Protein AF-A0A8S3JV52-F1 (afdb_monomer_lite)

Foldseek 3Di:
DVQQVDWDDDPNDIFRKDWLQPDWKAWCDDLRRHPDDTHTPDPDDDPDDDDPPIDIDGDIDIDSDPSHDDDDDDDFKDFDDPPDDDDPDDDPLQVVVVVVCCVPRNGHMDGPVVCVVVVDDPSDD

Secondary structure (DSSP, 8-state):
-TGGG-EEEETTEEEE-EE-TT-EEEEEBTTBSS-S-EEESSTT---PPP-TT-EEE----EESS-S-----S---EE---TT-------SHHHHHHHHHHHHHTTTS-EEHHHHHHTT--S---

Radius of gyration: 19.51 Å; chains: 1; bounding box: 46×24×53 Å

Organism: NCBI:txid392030

Structure (mmCIF, N/CA/C/O backbone):
data_AF-A0A8S3JV52-F1
#
_entry.id   AF-A0A8S3JV52-F1
#
loop_
_atom_site.group_PDB
_atom_site.id
_atom_site.type_symbol
_atom_site.label_atom_id
_atom_site.label_alt_id
_atom_site.label_comp_id
_atom_site.label_asym_id
_atom_site.label_entity_id
_atom_site.label_seq_id
_atom_site.pdbx_PDB_ins_code
_atom_site.Cartn_x
_atom_site.Cartn_y
_atom_site.Cartn_z
_atom_site.occupancy
_atom_site.B_iso_or_equiv
_atom_site.auth_seq_id
_atom_site.auth_comp_id
_atom_site.auth_asym_id
_atom_site.auth_atom_id
_atom_site.pdbx_PDB_model_num
ATOM 1 N N . GLU A 1 1 ? 15.414 -0.896 -15.979 1.00 93.94 1 GLU A N 1
ATOM 2 C CA . GLU A 1 1 ? 16.403 -1.729 -16.695 1.00 93.94 1 GLU A CA 1
ATOM 3 C C . GLU A 1 1 ? 15.876 -3.144 -16.874 1.00 93.94 1 GLU A C 1
ATOM 5 O O . GLU A 1 1 ? 15.256 -3.370 -17.897 1.00 93.94 1 GLU A O 1
ATOM 10 N N . VAL A 1 2 ? 15.988 -4.039 -15.882 1.00 98.38 2 VAL A N 1
ATOM 11 C CA . VAL A 1 2 ? 15.581 -5.456 -16.029 1.00 98.38 2 VAL A CA 1
ATOM 12 C C . VAL A 1 2 ? 14.113 -5.627 -16.442 1.00 98.38 2 VAL A C 1
ATOM 14 O O . VAL A 1 2 ? 13.824 -6.329 -17.399 1.00 98.38 2 VAL A O 1
ATOM 17 N N . MET A 1 3 ? 13.170 -4.959 -15.770 1.00 98.00 3 MET A N 1
ATOM 18 C CA . MET A 1 3 ? 11.743 -5.062 -16.125 1.00 98.00 3 MET A CA 1
ATOM 19 C C . MET A 1 3 ? 11.469 -4.625 -17.578 1.00 98.00 3 MET A C 1
ATOM 21 O O . MET A 1 3 ? 10.714 -5.269 -18.294 1.00 98.00 3 MET A O 1
ATOM 25 N N . GLU A 1 4 ? 12.114 -3.543 -18.017 1.00 97.19 4 GLU A N 1
ATOM 26 C CA . GLU A 1 4 ? 11.875 -2.905 -19.320 1.00 97.19 4 GLU A CA 1
ATOM 27 C C . GLU A 1 4 ? 12.714 -3.517 -20.454 1.00 97.19 4 GLU A C 1
ATOM 29 O O . GLU A 1 4 ? 12.597 -3.088 -21.598 1.00 97.19 4 GLU A O 1
ATOM 34 N N . SER A 1 5 ? 13.546 -4.525 -20.164 1.00 98.25 5 SER A N 1
ATOM 35 C CA . SER A 1 5 ? 14.230 -5.327 -21.185 1.00 98.25 5 SER A CA 1
ATOM 36 C C . SER A 1 5 ? 13.369 -6.479 -21.715 1.00 98.25 5 SER A C 1
ATOM 38 O O . SER A 1 5 ? 13.861 -7.287 -22.497 1.00 98.25 5 SER A O 1
ATOM 40 N N . HIS A 1 6 ? 12.124 -6.600 -21.244 1.00 98.31 6 HIS A N 1
ATOM 41 C CA . HIS A 1 6 ? 11.208 -7.682 -21.587 1.00 98.31 6 HIS A CA 1
ATOM 42 C C . HIS A 1 6 ? 10.014 -7.169 -22.397 1.00 98.31 6 HIS A C 1
ATOM 44 O O . HIS A 1 6 ? 9.532 -6.045 -22.220 1.00 98.31 6 HIS A O 1
ATOM 50 N N . GLU A 1 7 ? 9.489 -8.050 -23.237 1.00 97.88 7 GLU A N 1
ATOM 51 C CA . GLU A 1 7 ? 8.253 -7.868 -23.987 1.00 97.88 7 GLU A CA 1
ATOM 52 C C . GLU A 1 7 ? 7.374 -9.115 -23.867 1.00 97.88 7 GLU A C 1
ATOM 54 O O . GLU A 1 7 ? 7.845 -10.196 -23.511 1.00 97.88 7 GLU A O 1
ATOM 59 N N . LEU A 1 8 ? 6.080 -8.951 -24.123 1.00 97.88 8 LEU A N 1
ATOM 60 C CA . LEU A 1 8 ? 5.085 -10.014 -24.046 1.00 97.88 8 LEU A CA 1
ATOM 61 C C . LEU A 1 8 ? 4.160 -9.949 -25.261 1.00 97.88 8 LEU A C 1
ATOM 63 O O . LEU A 1 8 ? 3.602 -8.891 -25.551 1.00 97.88 8 LEU A O 1
ATOM 67 N N . GLU A 1 9 ? 3.955 -11.076 -25.938 1.00 98.00 9 GLU A N 1
ATOM 68 C CA . GLU A 1 9 ? 2.921 -11.209 -26.965 1.00 98.00 9 GLU A CA 1
ATOM 69 C C . GLU A 1 9 ? 1.597 -11.652 -26.328 1.00 98.00 9 GLU A C 1
ATOM 71 O O . GLU A 1 9 ? 1.534 -12.679 -25.654 1.00 98.00 9 GLU A O 1
ATOM 76 N N . LEU A 1 10 ? 0.534 -10.874 -26.536 1.00 96.94 10 LEU A N 1
ATOM 77 C CA . LEU A 1 10 ? -0.835 -11.196 -26.126 1.00 96.94 10 LEU A CA 1
ATOM 78 C C . LEU A 1 10 ? -1.771 -10.931 -27.299 1.00 96.94 10 LEU A C 1
ATOM 80 O O . LEU A 1 10 ? -1.739 -9.843 -27.875 1.00 96.94 10 LEU A O 1
ATOM 84 N N . ASP A 1 11 ? -2.594 -11.920 -27.649 1.00 96.69 11 ASP A N 1
ATOM 85 C CA . ASP A 1 11 ? -3.584 -11.831 -28.729 1.00 96.69 11 ASP A CA 1
ATOM 86 C C . ASP A 1 11 ? -2.998 -11.311 -30.062 1.00 96.69 11 ASP A C 1
ATOM 88 O O . ASP A 1 11 ? -3.601 -10.495 -30.759 1.00 96.69 11 ASP A O 1
ATOM 92 N N . GLY A 1 12 ? -1.784 -11.761 -30.407 1.00 97.25 12 GLY A N 1
ATOM 93 C CA . GLY A 1 12 ? -1.079 -11.382 -31.639 1.00 97.25 12 GLY A CA 1
ATOM 94 C C . GLY A 1 12 ? -0.461 -9.980 -31.626 1.00 97.25 12 GLY A C 1
ATOM 95 O O . GLY A 1 12 ? -0.052 -9.471 -32.671 1.00 97.25 12 GLY A O 1
ATOM 96 N N . LYS A 1 13 ? -0.398 -9.323 -30.463 1.00 97.94 13 LYS A N 1
ATOM 97 C CA . LYS A 1 13 ? 0.234 -8.015 -30.290 1.00 97.94 13 LYS A CA 1
ATOM 98 C C . LYS A 1 13 ? 1.371 -8.090 -29.277 1.00 97.94 13 LYS A C 1
ATOM 100 O O . LYS A 1 13 ? 1.183 -8.552 -28.157 1.00 97.94 13 LYS A O 1
ATOM 105 N N . LEU A 1 14 ? 2.534 -7.562 -29.658 1.00 98.00 14 LEU A N 1
ATOM 106 C CA . LEU A 1 14 ? 3.675 -7.386 -28.760 1.00 98.00 14 LEU A CA 1
ATOM 107 C C . LEU A 1 14 ? 3.505 -6.139 -27.883 1.00 98.00 14 LEU A C 1
ATOM 109 O O . LEU A 1 14 ? 3.174 -5.050 -28.363 1.00 98.00 14 LEU A O 1
ATOM 113 N N . TYR A 1 15 ? 3.761 -6.304 -26.588 1.00 98.31 15 TYR A N 1
ATOM 114 C CA . TYR A 1 15 ? 3.724 -5.259 -25.573 1.00 98.31 15 TYR A CA 1
ATOM 115 C C . TYR A 1 15 ? 5.087 -5.152 -24.885 1.00 98.31 15 TYR A C 1
ATOM 117 O O . TYR A 1 15 ? 5.508 -6.118 -24.247 1.00 98.31 15 TYR A O 1
ATOM 125 N N . PRO A 1 16 ? 5.751 -3.984 -24.914 1.00 98.06 16 PRO A N 1
ATOM 126 C CA . PRO A 1 16 ? 6.878 -3.745 -24.023 1.00 98.06 16 PRO A CA 1
ATOM 127 C C . PRO A 1 16 ? 6.374 -3.677 -22.578 1.00 98.06 16 PRO A C 1
ATOM 129 O O . PRO A 1 16 ? 5.391 -2.979 -22.291 1.00 98.06 16 PRO A O 1
ATOM 132 N N . ILE A 1 17 ? 7.042 -4.378 -21.663 1.00 98.56 17 ILE A N 1
ATOM 133 C CA . ILE A 1 17 ? 6.675 -4.361 -20.246 1.00 98.56 17 ILE A CA 1
ATOM 134 C C . ILE A 1 17 ? 7.161 -3.063 -19.603 1.00 98.56 17 ILE A C 1
ATOM 136 O O . ILE A 1 17 ? 8.307 -2.648 -19.769 1.00 98.56 17 ILE A O 1
ATOM 140 N N . LYS A 1 18 ? 6.275 -2.411 -18.846 1.00 98.38 18 LYS A N 1
ATOM 141 C CA . LYS A 1 18 ? 6.571 -1.177 -18.109 1.00 98.38 18 LYS A CA 1
ATOM 142 C C . LYS A 1 18 ? 6.427 -1.395 -16.615 1.00 98.38 18 LYS A C 1
ATOM 144 O O . LYS A 1 18 ? 5.429 -1.964 -16.174 1.00 98.38 18 LYS A O 1
ATOM 149 N N . SER A 1 19 ? 7.356 -0.854 -15.836 1.00 98.56 19 SER A N 1
ATOM 150 C CA . SER A 1 19 ? 7.171 -0.731 -14.389 1.00 98.56 19 SER A CA 1
ATOM 151 C C . SER A 1 19 ? 6.011 0.223 -14.072 1.00 98.56 19 SER A C 1
ATOM 153 O O . SER A 1 19 ? 5.888 1.293 -14.678 1.00 98.56 19 SER A O 1
ATOM 155 N N . ILE A 1 20 ? 5.166 -0.124 -13.100 1.00 98.75 20 ILE A N 1
ATOM 156 C CA . ILE A 1 20 ? 4.136 0.787 -12.579 1.00 98.75 20 ILE A CA 1
ATOM 157 C C . ILE A 1 20 ? 4.795 1.828 -11.669 1.00 98.75 20 ILE A C 1
ATOM 159 O O . ILE A 1 20 ? 5.108 1.563 -10.515 1.00 98.75 20 ILE A O 1
ATOM 163 N N . ARG A 1 21 ? 5.001 3.041 -12.185 1.00 98.25 21 ARG A N 1
ATOM 164 C CA . ARG A 1 21 ? 5.882 4.043 -11.557 1.00 98.25 21 ARG A CA 1
ATOM 165 C C . ARG A 1 21 ? 5.378 4.656 -10.248 1.00 98.25 21 ARG A C 1
ATOM 167 O O . ARG A 1 21 ? 6.155 5.312 -9.571 1.00 98.25 21 ARG A O 1
ATOM 174 N N . ASN A 1 22 ? 4.093 4.507 -9.930 1.00 98.25 22 ASN A N 1
ATOM 175 C CA . ASN A 1 22 ? 3.492 4.998 -8.687 1.00 98.25 22 ASN A CA 1
ATOM 176 C C . ASN A 1 22 ? 3.139 3.875 -7.696 1.00 98.25 22 ASN A C 1
ATOM 178 O O . ASN A 1 22 ? 2.410 4.129 -6.743 1.00 98.25 22 ASN A O 1
ATOM 182 N N . LEU A 1 23 ? 3.667 2.664 -7.909 1.00 98.50 23 LEU A N 1
ATOM 183 C CA . LEU A 1 23 ? 3.740 1.602 -6.905 1.00 98.50 23 LEU A CA 1
ATOM 184 C C . LEU A 1 23 ? 5.202 1.359 -6.535 1.00 98.50 23 LEU A C 1
ATOM 186 O O . LEU A 1 23 ? 6.101 1.559 -7.353 1.00 98.50 23 LEU A O 1
ATOM 190 N N . GLN A 1 24 ? 5.439 0.989 -5.284 1.00 98.25 24 GLN A N 1
ATOM 191 C CA . GLN A 1 24 ? 6.769 0.935 -4.687 1.00 98.25 24 GLN A CA 1
ATOM 192 C C . GLN A 1 24 ? 6.779 -0.151 -3.618 1.00 98.25 24 GLN A C 1
ATOM 194 O O . GLN A 1 24 ? 5.745 -0.383 -3.001 1.00 98.25 24 GLN A O 1
ATOM 199 N N . GLY A 1 25 ? 7.942 -0.750 -3.372 1.00 98.62 25 GLY A N 1
ATOM 200 C CA . GLY A 1 25 ? 8.163 -1.460 -2.116 1.00 98.62 25 GLY A CA 1
ATOM 201 C C . GLY A 1 25 ? 8.320 -0.488 -0.952 1.00 98.62 25 GLY A C 1
ATOM 202 O O . GLY A 1 25 ? 8.289 0.733 -1.133 1.00 98.62 25 GLY A O 1
ATOM 203 N N . HIS A 1 26 ? 8.507 -1.010 0.254 1.00 98.81 26 HIS A N 1
ATOM 204 C CA . HIS A 1 26 ? 8.500 -0.181 1.456 1.00 98.81 26 HIS A CA 1
ATOM 205 C C . HIS A 1 26 ? 9.213 -0.834 2.644 1.00 98.81 26 HIS A C 1
ATOM 207 O O . HIS A 1 26 ? 9.393 -2.051 2.704 1.00 98.81 26 HIS A O 1
ATOM 213 N N . LEU A 1 27 ? 9.598 -0.011 3.616 1.00 98.75 27 LEU A N 1
ATOM 214 C CA . LEU A 1 27 ? 10.066 -0.453 4.928 1.00 98.75 27 LEU A CA 1
ATOM 215 C C . LEU A 1 27 ? 8.901 -1.023 5.747 1.00 98.75 27 LEU A C 1
ATOM 217 O O . LEU A 1 27 ? 7.787 -0.497 5.708 1.00 98.75 27 LEU A O 1
ATOM 221 N N . ILE A 1 28 ? 9.176 -2.070 6.517 1.00 98.81 28 ILE A N 1
ATOM 222 C CA . ILE A 1 28 ? 8.254 -2.732 7.437 1.00 98.81 28 ILE A CA 1
ATOM 223 C C . ILE A 1 28 ? 8.753 -2.512 8.864 1.00 98.81 28 ILE A C 1
ATOM 225 O O . ILE A 1 28 ? 9.877 -2.869 9.212 1.00 98.81 28 ILE A O 1
ATOM 229 N N . GLY A 1 29 ? 7.881 -1.959 9.701 1.00 98.62 29 GLY A N 1
ATOM 230 C CA . GLY A 1 29 ? 8.073 -1.831 11.140 1.00 98.62 29 GLY A CA 1
ATOM 231 C C . GLY A 1 29 ? 7.169 -2.784 11.919 1.00 98.62 29 GLY A C 1
ATOM 232 O O . GLY A 1 29 ? 6.248 -3.408 11.383 1.00 98.62 29 GLY A O 1
ATOM 233 N N . GLN A 1 30 ? 7.394 -2.880 13.227 1.00 98.44 30 GLN A N 1
ATOM 234 C CA . GLN A 1 30 ? 6.555 -3.696 14.099 1.00 98.44 30 GLN A CA 1
ATOM 235 C C . GLN A 1 30 ? 5.113 -3.159 14.116 1.00 98.44 30 GLN A C 1
ATOM 237 O O . GLN A 1 30 ? 4.870 -2.032 14.537 1.00 98.44 30 GLN A O 1
ATOM 242 N N . TYR A 1 31 ? 4.157 -3.966 13.642 1.00 98.25 31 TYR A N 1
ATOM 243 C CA . TYR A 1 31 ? 2.753 -3.569 13.443 1.00 98.25 31 TYR A CA 1
ATOM 244 C C . TYR A 1 31 ? 2.553 -2.333 12.540 1.00 98.25 31 TYR A C 1
ATOM 246 O O . TYR A 1 31 ? 1.479 -1.731 12.552 1.00 98.25 31 TYR A O 1
ATOM 254 N N . HIS A 1 32 ? 3.555 -1.968 11.735 1.00 98.50 32 HIS A N 1
ATOM 255 C CA . HIS A 1 32 ? 3.523 -0.822 10.830 1.00 98.50 32 HIS A CA 1
ATOM 256 C C . HIS A 1 32 ? 3.948 -1.280 9.437 1.00 98.50 32 HIS A C 1
ATOM 258 O O . HIS A 1 32 ? 5.139 -1.356 9.139 1.00 98.50 32 HIS A O 1
ATOM 264 N N . ILE A 1 33 ? 2.975 -1.630 8.590 1.00 98.62 33 ILE A N 1
ATOM 265 C CA . ILE A 1 33 ? 3.294 -2.223 7.286 1.00 98.62 33 ILE A CA 1
ATOM 266 C C . ILE A 1 33 ? 4.083 -1.252 6.400 1.00 98.62 33 ILE A C 1
ATOM 268 O O . ILE A 1 33 ? 5.018 -1.697 5.760 1.00 98.62 33 ILE A O 1
ATOM 272 N N . HIS A 1 34 ? 3.794 0.056 6.440 1.00 98.38 34 HIS A N 1
ATOM 273 C CA . HIS A 1 34 ? 4.504 1.094 5.680 1.00 98.38 34 HIS A CA 1
ATOM 274 C C . HIS A 1 34 ? 5.268 2.053 6.608 1.00 98.38 34 HIS A C 1
ATOM 276 O O . HIS A 1 34 ? 4.799 3.148 6.899 1.00 98.38 34 HIS A O 1
ATOM 282 N N . ALA A 1 35 ? 6.463 1.677 7.057 1.00 97.81 35 ALA A N 1
ATOM 283 C CA . ALA A 1 35 ? 7.213 2.407 8.088 1.00 97.81 35 ALA A CA 1
ATOM 284 C C . ALA A 1 35 ? 8.007 3.638 7.586 1.00 97.81 35 ALA A C 1
ATOM 286 O O . ALA A 1 35 ? 8.994 4.039 8.195 1.00 97.81 35 ALA A O 1
ATOM 287 N N . GLY A 1 36 ? 7.584 4.255 6.480 1.00 96.62 36 GLY A N 1
ATOM 288 C CA . GLY A 1 36 ? 8.054 5.580 6.051 1.00 96.62 36 GLY A CA 1
ATOM 289 C C . GLY A 1 36 ? 9.067 5.615 4.901 1.00 96.62 36 GLY A C 1
ATOM 290 O O . GLY A 1 36 ? 9.007 6.547 4.103 1.00 96.62 36 GLY A O 1
ATOM 291 N N . LYS A 1 37 ? 9.947 4.616 4.734 1.00 98.31 37 LYS A N 1
ATOM 292 C CA . LYS A 1 37 ? 10.832 4.539 3.548 1.00 98.31 37 LYS A CA 1
ATOM 293 C C . LYS A 1 37 ? 10.159 3.767 2.411 1.00 98.31 37 LYS A C 1
ATOM 295 O O . LYS A 1 37 ? 9.574 2.710 2.643 1.00 98.31 37 LYS A O 1
ATOM 300 N N . SER A 1 38 ? 10.280 4.281 1.187 1.00 97.69 38 SER A N 1
ATOM 301 C CA . SER A 1 38 ? 9.783 3.640 -0.041 1.00 97.69 38 SER A CA 1
ATOM 302 C C . SER A 1 38 ? 10.937 3.122 -0.900 1.00 97.69 38 SER A C 1
ATOM 304 O O . SER A 1 38 ? 12.012 3.717 -0.931 1.00 97.69 38 SER A O 1
ATOM 306 N N . VAL A 1 39 ? 10.702 2.029 -1.624 1.00 98.38 39 VAL A N 1
ATOM 307 C CA . VAL A 1 39 ? 11.644 1.417 -2.569 1.00 98.38 39 VAL A CA 1
ATOM 308 C C . VAL A 1 39 ? 11.081 1.591 -3.984 1.00 98.38 39 VAL A C 1
ATOM 310 O O . VAL A 1 39 ? 10.246 0.789 -4.419 1.00 98.38 39 VAL A O 1
ATOM 313 N N . PRO A 1 40 ? 11.476 2.652 -4.710 1.00 98.00 40 PRO A N 1
ATOM 314 C CA . PRO A 1 40 ? 10.949 2.923 -6.040 1.00 98.00 40 PRO A CA 1
ATOM 315 C C . PRO A 1 40 ? 11.415 1.872 -7.051 1.00 98.00 40 PRO A C 1
ATOM 317 O O . PRO A 1 40 ? 12.558 1.419 -7.027 1.00 98.00 40 PRO A O 1
ATOM 320 N N . ILE A 1 41 ? 10.540 1.538 -8.001 1.00 98.44 41 ILE A N 1
ATOM 321 C CA . ILE A 1 41 ? 10.820 0.554 -9.067 1.00 98.44 41 ILE A CA 1
ATOM 322 C C . ILE A 1 41 ? 11.149 1.205 -10.420 1.00 98.44 41 ILE A C 1
ATOM 324 O O . ILE A 1 41 ? 11.142 0.554 -11.470 1.00 98.44 41 ILE A O 1
ATOM 328 N N . VAL A 1 42 ? 11.423 2.511 -10.389 1.00 98.06 42 VAL A N 1
ATOM 329 C CA . VAL A 1 42 ? 11.858 3.342 -11.515 1.00 98.06 42 VAL A CA 1
ATOM 330 C C . VAL A 1 42 ? 12.977 4.282 -11.061 1.00 98.06 42 VAL A C 1
ATOM 332 O O . VAL A 1 42 ? 13.110 4.594 -9.880 1.00 98.06 42 VAL A O 1
ATOM 335 N N . LYS A 1 43 ? 13.792 4.749 -12.009 1.00 96.88 43 LYS A N 1
ATOM 336 C CA . LYS A 1 43 ? 14.867 5.717 -11.740 1.00 96.88 43 LYS A CA 1
ATOM 337 C C . LYS A 1 43 ? 14.320 7.085 -11.300 1.00 96.88 43 LYS A C 1
ATOM 339 O O . LYS A 1 43 ? 13.219 7.461 -11.692 1.00 96.88 43 LYS A O 1
ATOM 344 N N . GLY A 1 44 ? 15.142 7.861 -10.589 1.00 93.94 44 GLY A N 1
ATOM 345 C CA . GLY A 1 44 ? 14.843 9.252 -10.212 1.00 93.94 44 GLY A CA 1
ATOM 346 C C . GLY A 1 44 ? 14.184 9.435 -8.841 1.00 93.94 44 GLY A C 1
ATOM 347 O O . GLY A 1 44 ? 13.733 10.536 -8.545 1.00 93.94 44 GLY A O 1
ATOM 348 N N . GLY A 1 45 ? 14.117 8.375 -8.029 1.00 90.75 45 GLY A N 1
ATOM 349 C CA . GLY A 1 45 ? 13.690 8.460 -6.633 1.00 90.75 45 GLY A CA 1
ATOM 350 C C . GLY A 1 45 ? 14.730 9.111 -5.715 1.00 90.75 45 GLY A C 1
ATOM 351 O O . GLY A 1 45 ? 15.777 9.587 -6.160 1.00 90.75 45 GLY A O 1
ATOM 352 N N . GLU A 1 46 ? 14.432 9.118 -4.418 1.00 93.00 46 GLU A N 1
ATOM 353 C CA . GLU A 1 46 ? 15.318 9.666 -3.391 1.00 93.00 46 GLU A CA 1
ATOM 354 C C . GLU A 1 46 ? 16.636 8.886 -3.270 1.00 93.00 46 GLU A C 1
ATOM 356 O O . GLU A 1 46 ? 16.701 7.687 -3.533 1.00 93.00 46 GLU A O 1
ATOM 361 N N . ALA A 1 47 ? 17.688 9.565 -2.805 1.00 96.31 47 ALA A N 1
ATOM 362 C CA . ALA A 1 47 ? 18.990 8.958 -2.512 1.00 96.31 47 ALA A CA 1
ATOM 363 C C . ALA A 1 4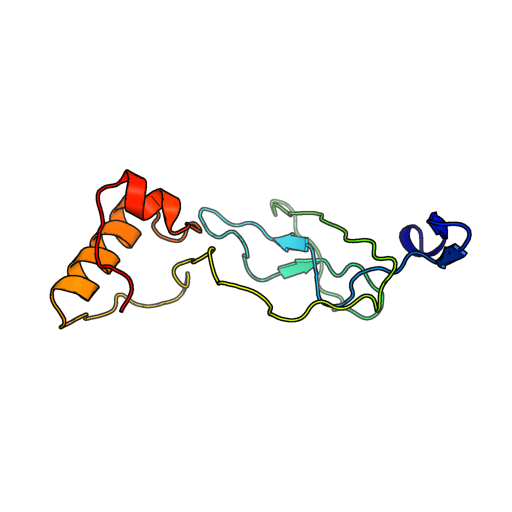7 ? 19.106 8.436 -1.061 1.00 96.31 47 ALA A C 1
ATOM 365 O O . ALA A 1 47 ? 20.215 8.233 -0.557 1.00 96.31 47 ALA A O 1
ATOM 366 N N . THR A 1 48 ? 17.970 8.255 -0.380 1.00 97.31 48 THR A N 1
ATOM 367 C CA . THR A 1 48 ? 17.883 7.695 0.974 1.00 97.31 48 THR A CA 1
ATOM 368 C C . THR A 1 48 ? 18.487 6.291 0.997 1.00 97.31 48 THR A C 1
ATOM 370 O O . THR A 1 48 ? 18.250 5.483 0.099 1.00 97.31 48 THR A O 1
ATOM 373 N N . ARG A 1 49 ? 19.302 5.993 2.013 1.00 97.94 49 ARG A N 1
ATOM 374 C CA . ARG A 1 49 ? 19.984 4.698 2.140 1.00 97.94 49 ARG A CA 1
ATOM 375 C C . ARG A 1 49 ? 19.179 3.732 3.006 1.00 97.94 49 ARG A C 1
ATOM 377 O O . ARG A 1 49 ? 18.525 4.137 3.968 1.00 97.94 49 ARG A O 1
ATOM 384 N N . MET A 1 50 ? 19.275 2.451 2.658 1.00 98.38 50 MET A N 1
ATOM 385 C CA . MET A 1 50 ? 18.897 1.363 3.556 1.00 98.38 50 MET A CA 1
ATOM 386 C C . MET A 1 50 ? 19.896 1.287 4.714 1.00 98.38 50 MET A C 1
ATOM 388 O O . MET A 1 50 ? 21.084 1.568 4.533 1.00 98.38 50 MET A O 1
ATOM 392 N N . GLU A 1 51 ? 19.407 0.905 5.885 1.00 98.50 51 GLU A N 1
ATOM 393 C CA . GLU A 1 51 ? 20.167 0.819 7.130 1.00 98.50 51 GLU A CA 1
ATOM 394 C C . GLU A 1 51 ? 20.169 -0.620 7.666 1.00 98.50 51 GLU A C 1
ATOM 396 O O . GLU A 1 51 ? 19.274 -1.420 7.389 1.00 98.50 51 GLU A O 1
ATOM 401 N N . GLU A 1 52 ? 21.212 -0.976 8.417 1.00 98.56 52 GLU A N 1
ATOM 402 C CA . GLU A 1 52 ? 21.313 -2.292 9.048 1.00 98.56 52 GLU A CA 1
ATOM 403 C C . GLU A 1 52 ? 20.153 -2.514 10.032 1.00 98.56 52 GLU A C 1
ATOM 405 O O . GLU A 1 52 ? 19.800 -1.631 10.810 1.00 98.56 52 GLU A O 1
ATOM 410 N N . GLY A 1 53 ? 19.559 -3.711 10.000 1.00 98.19 53 GLY A N 1
ATOM 411 C CA . GLY A 1 53 ? 18.429 -4.078 10.858 1.00 98.19 53 GLY A CA 1
ATOM 412 C C . GLY A 1 53 ? 17.050 -3.695 10.310 1.00 98.19 53 GLY A C 1
ATOM 413 O O . GLY A 1 53 ? 16.041 -4.106 10.881 1.00 98.19 53 GLY A O 1
ATOM 414 N N . GLU A 1 54 ? 16.978 -2.966 9.195 1.00 98.69 54 GLU A N 1
ATOM 415 C CA . GLU A 1 54 ? 15.716 -2.668 8.520 1.00 98.69 54 GLU A CA 1
ATOM 416 C C . GLU A 1 54 ? 15.131 -3.889 7.793 1.00 98.69 54 GLU A C 1
ATOM 418 O O . GLU A 1 54 ? 15.849 -4.720 7.233 1.00 98.69 54 GLU A O 1
ATOM 423 N N . ILE A 1 55 ? 13.798 -3.976 7.760 1.00 98.75 55 ILE A N 1
ATOM 424 C CA . ILE A 1 55 ? 13.056 -5.029 7.058 1.00 98.75 55 ILE A CA 1
ATOM 425 C C . ILE A 1 55 ? 12.280 -4.383 5.917 1.00 98.75 55 ILE A C 1
ATOM 427 O O . ILE A 1 55 ? 11.524 -3.448 6.150 1.00 98.75 55 ILE A O 1
ATOM 431 N N . TYR A 1 56 ? 12.418 -4.896 4.696 1.00 98.75 56 TYR A N 1
ATOM 432 C CA . TYR A 1 56 ? 11.763 -4.329 3.518 1.00 98.75 56 TYR A CA 1
ATOM 433 C C . TYR A 1 56 ? 10.847 -5.331 2.818 1.00 98.75 56 TYR A C 1
ATOM 435 O O . TYR A 1 56 ? 11.203 -6.496 2.633 1.00 98.75 56 TYR A O 1
ATOM 443 N N . ALA A 1 57 ? 9.705 -4.839 2.344 1.00 98.75 57 ALA A N 1
ATOM 444 C CA . ALA A 1 57 ? 9.000 -5.423 1.215 1.00 98.75 57 ALA A CA 1
ATOM 445 C C . ALA A 1 57 ? 9.677 -4.952 -0.078 1.00 98.75 57 ALA A C 1
ATOM 447 O O . ALA A 1 57 ? 9.665 -3.762 -0.400 1.00 98.75 57 ALA A O 1
ATOM 448 N N . ILE A 1 58 ? 10.266 -5.888 -0.823 1.00 98.62 58 ILE A N 1
ATOM 449 C CA . ILE A 1 58 ? 10.768 -5.640 -2.177 1.00 98.62 58 ILE A CA 1
ATOM 450 C C . ILE A 1 58 ? 9.752 -6.208 -3.159 1.00 98.62 58 ILE A C 1
ATOM 452 O O . ILE A 1 58 ? 9.688 -7.414 -3.384 1.00 98.62 58 ILE A O 1
ATOM 456 N N . GLU A 1 59 ? 8.949 -5.325 -3.736 1.00 98.56 59 GLU A N 1
ATOM 457 C CA . GLU A 1 59 ? 7.875 -5.670 -4.661 1.00 98.56 59 GLU A CA 1
ATOM 458 C C . GLU A 1 59 ? 8.005 -4.860 -5.948 1.00 98.56 59 GLU A C 1
ATOM 460 O O . GLU A 1 59 ? 8.370 -3.684 -5.943 1.00 98.56 59 GLU A O 1
ATOM 465 N N . THR A 1 60 ? 7.744 -5.515 -7.077 1.00 98.56 60 THR A N 1
ATOM 466 C CA . THR A 1 60 ? 7.824 -4.901 -8.403 1.00 98.56 60 THR A CA 1
ATOM 467 C C . THR A 1 60 ? 6.587 -5.261 -9.201 1.00 98.56 60 THR A C 1
ATOM 469 O O . THR A 1 60 ? 6.047 -6.358 -9.070 1.00 98.56 60 THR A O 1
ATOM 472 N N . PHE A 1 61 ? 6.138 -4.327 -10.035 1.00 98.75 61 PHE A N 1
ATOM 473 C CA . PHE A 1 61 ? 4.895 -4.465 -10.780 1.00 98.75 61 PHE A CA 1
ATOM 474 C C . PHE A 1 61 ? 5.140 -4.141 -12.249 1.00 98.75 61 PHE A C 1
ATOM 476 O O . PHE A 1 61 ? 5.383 -2.986 -12.606 1.00 98.75 61 PHE A O 1
ATOM 483 N N . GLY A 1 62 ? 5.085 -5.170 -13.092 1.00 98.31 62 GLY A N 1
ATOM 484 C CA . GLY A 1 62 ? 5.109 -5.041 -14.546 1.00 98.31 62 GLY A CA 1
ATOM 485 C C . GLY A 1 62 ? 3.700 -4.870 -15.111 1.00 98.31 62 GLY A C 1
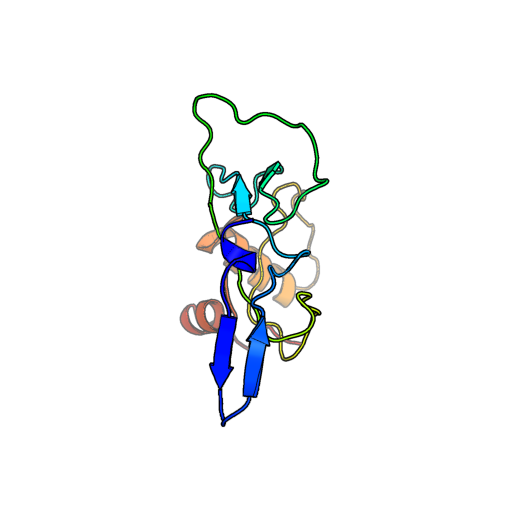ATOM 486 O O . GLY A 1 62 ? 2.744 -5.473 -14.628 1.00 98.31 62 GLY A O 1
ATOM 487 N N . SER A 1 63 ? 3.556 -4.044 -16.143 1.00 98.44 63 SER A N 1
ATOM 488 C CA . SER A 1 63 ? 2.284 -3.779 -16.811 1.00 98.44 63 SER A CA 1
ATOM 489 C C . SER A 1 63 ? 2.469 -3.666 -18.320 1.00 98.44 63 SER A C 1
ATOM 491 O O . SER A 1 63 ? 3.423 -3.050 -18.792 1.00 98.44 63 SER A O 1
ATOM 493 N N . THR A 1 64 ? 1.501 -4.185 -19.074 1.00 98.31 64 THR A N 1
ATOM 494 C CA . THR A 1 64 ? 1.341 -3.931 -20.517 1.00 98.31 64 THR A CA 1
ATOM 495 C C . THR A 1 64 ? 0.606 -2.610 -20.802 1.00 98.31 64 THR A C 1
ATOM 497 O O . THR A 1 64 ? 0.440 -2.213 -21.956 1.00 98.31 64 THR A O 1
ATOM 500 N N . GLY A 1 65 ? 0.144 -1.916 -19.754 1.00 97.38 65 GLY A N 1
ATOM 501 C CA . GLY A 1 65 ? -0.618 -0.672 -19.833 1.00 97.38 65 GLY A CA 1
ATOM 502 C C . GLY A 1 65 ? 0.241 0.598 -19.806 1.00 97.38 65 GLY A C 1
ATOM 503 O O . GLY A 1 65 ? 1.354 0.671 -20.329 1.00 97.38 65 GLY A O 1
ATOM 504 N N . LYS A 1 66 ? -0.292 1.657 -19.181 1.00 97.88 66 LYS A N 1
ATOM 505 C CA . LYS A 1 66 ? 0.378 2.972 -19.073 1.00 97.88 66 LYS A CA 1
ATOM 506 C C . LYS A 1 66 ? 1.472 3.033 -17.992 1.00 97.88 66 LYS A C 1
ATOM 508 O O . LYS A 1 66 ? 2.140 4.064 -17.878 1.00 97.88 66 LYS A O 1
ATOM 513 N N . GLY A 1 67 ? 1.638 1.969 -17.201 1.00 98.25 67 GLY A N 1
ATOM 514 C CA . GLY A 1 67 ? 2.573 1.929 -16.072 1.00 98.25 67 GLY A CA 1
ATOM 515 C C . GLY A 1 67 ? 2.190 2.888 -14.939 1.00 98.25 67 GLY A C 1
ATOM 516 O O . GLY A 1 67 ? 3.070 3.518 -14.362 1.00 98.25 67 GLY A O 1
ATOM 517 N N . VAL A 1 68 ? 0.888 3.063 -14.680 1.00 98.62 68 VAL A N 1
ATOM 518 C CA . VAL A 1 68 ? 0.328 3.897 -13.598 1.00 98.62 68 VAL A CA 1
ATOM 519 C C . VAL A 1 68 ? -0.964 3.271 -13.106 1.00 98.62 68 VAL A C 1
ATOM 521 O O . VAL A 1 68 ? -1.791 2.886 -13.935 1.00 98.62 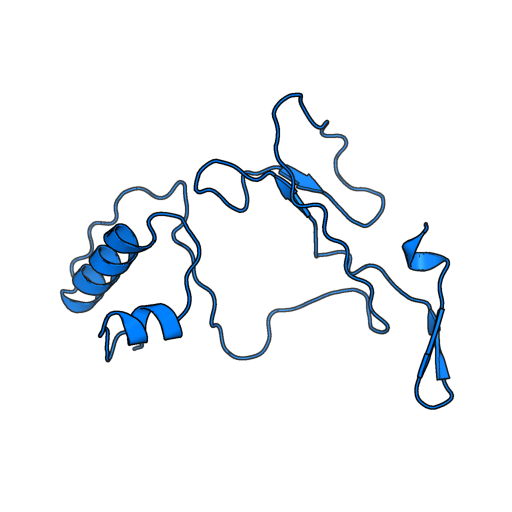68 VAL A O 1
ATOM 524 N N . VAL A 1 69 ? -1.157 3.237 -11.791 1.00 98.69 69 VAL A N 1
ATOM 525 C CA . VAL A 1 69 ? -2.448 2.916 -11.166 1.00 98.69 69 VAL A CA 1
ATOM 526 C C . VAL A 1 69 ? -3.205 4.175 -10.756 1.00 98.69 69 VAL A C 1
ATOM 528 O O . VAL A 1 69 ? -2.607 5.223 -10.517 1.00 98.69 69 VAL A O 1
ATOM 531 N N . HIS A 1 70 ? -4.521 4.055 -10.678 1.00 98.25 70 HIS A N 1
ATOM 532 C CA . HIS A 1 70 ? -5.438 5.029 -10.099 1.00 98.25 70 HIS A CA 1
ATOM 533 C C . HIS A 1 70 ? -6.439 4.266 -9.233 1.00 98.25 70 HIS A C 1
ATOM 535 O O . HIS A 1 70 ? -6.623 3.064 -9.435 1.00 98.25 70 HIS A O 1
ATOM 541 N N . ASP A 1 71 ? -7.059 4.958 -8.283 1.00 98.19 71 ASP A N 1
ATOM 542 C CA . ASP A 1 71 ? -8.113 4.364 -7.468 1.00 98.19 71 ASP A CA 1
ATOM 543 C C . ASP A 1 71 ? -9.299 3.980 -8.362 1.00 98.19 71 ASP A C 1
ATOM 545 O O . ASP A 1 71 ? -9.744 4.777 -9.192 1.00 98.19 71 ASP A O 1
ATOM 549 N N . ASP A 1 72 ? -9.791 2.754 -8.198 1.00 97.62 72 ASP A N 1
ATOM 550 C CA . ASP A 1 72 ? -10.921 2.201 -8.944 1.00 97.62 72 ASP A CA 1
ATOM 551 C C . ASP A 1 72 ? -11.647 1.137 -8.099 1.00 97.62 72 ASP A C 1
ATOM 553 O O . ASP A 1 72 ? -11.092 0.606 -7.131 1.00 97.62 72 ASP A O 1
ATOM 557 N N . MET A 1 73 ? -12.878 0.801 -8.492 1.00 97.75 73 MET A N 1
ATOM 558 C CA . MET A 1 73 ? -13.756 -0.186 -7.850 1.00 97.75 73 MET A CA 1
ATOM 559 C C . MET A 1 73 ? -14.076 0.113 -6.366 1.00 97.75 73 MET A C 1
ATOM 561 O O . MET A 1 73 ? -13.907 1.224 -5.864 1.00 97.75 73 MET A O 1
ATOM 565 N N . GLU A 1 74 ? -14.638 -0.870 -5.654 1.00 97.38 74 GLU A N 1
ATOM 566 C CA . GLU A 1 74 ? -15.021 -0.726 -4.248 1.00 97.38 74 GLU A CA 1
ATOM 567 C C . GLU A 1 74 ? -13.848 -0.928 -3.275 1.00 97.38 74 GLU A C 1
ATOM 569 O O . GLU A 1 74 ? -13.117 -1.922 -3.327 1.00 97.38 74 GLU A O 1
ATOM 574 N N . VAL A 1 75 ? -13.734 -0.029 -2.290 1.00 97.62 75 VAL A N 1
ATOM 575 C CA . VAL A 1 75 ? -12.722 -0.122 -1.229 1.00 97.62 75 VAL A CA 1
ATOM 576 C C . VAL A 1 75 ? -13.014 -1.295 -0.294 1.00 97.62 75 VAL A C 1
ATOM 578 O O . VAL A 1 75 ? -14.063 -1.364 0.352 1.00 97.62 75 VAL A O 1
ATOM 581 N N . SER A 1 76 ? -12.035 -2.187 -0.163 1.00 97.44 76 SER A N 1
ATOM 582 C CA . SER A 1 76 ? -12.103 -3.351 0.726 1.00 97.44 76 SER A CA 1
ATOM 583 C C . SER A 1 76 ? -11.056 -3.350 1.838 1.00 97.44 76 SER A C 1
ATOM 585 O O . SER A 1 76 ? -11.302 -3.973 2.873 1.00 97.44 76 SER A O 1
ATOM 587 N N . HIS A 1 77 ? -9.928 -2.663 1.644 1.00 98.62 77 HIS A N 1
ATOM 588 C CA . HIS A 1 77 ? -8.804 -2.621 2.576 1.00 98.62 77 HIS A CA 1
ATOM 589 C C . HIS A 1 77 ? -8.823 -1.321 3.373 1.00 98.62 77 HIS A C 1
ATOM 591 O O . HIS A 1 77 ? -9.005 -0.240 2.817 1.00 98.62 77 HIS A O 1
ATOM 597 N N . TYR A 1 78 ? -8.627 -1.444 4.679 1.00 98.50 78 TYR A N 1
ATOM 598 C CA . TYR A 1 78 ? -8.613 -0.336 5.622 1.00 98.50 78 TYR A CA 1
ATOM 599 C C . TYR A 1 78 ? -7.481 -0.553 6.617 1.00 98.50 78 TYR A C 1
ATOM 601 O O . TYR A 1 78 ? -7.120 -1.687 6.922 1.00 98.50 78 TYR A O 1
ATOM 609 N N . MET A 1 79 ? -6.935 0.526 7.156 1.00 98.38 79 MET A N 1
ATOM 610 C CA . MET A 1 79 ? -5.920 0.459 8.199 1.00 98.38 79 MET A CA 1
ATOM 611 C C . MET A 1 79 ? -6.061 1.679 9.096 1.00 98.38 79 MET A C 1
ATOM 613 O O . MET A 1 79 ? -6.393 2.770 8.626 1.00 98.38 79 MET A O 1
ATOM 617 N N . LYS A 1 80 ? -5.835 1.500 10.396 1.00 97.38 80 LYS A N 1
ATOM 618 C CA . LYS A 1 80 ? -5.755 2.638 11.307 1.00 97.38 80 LYS A CA 1
ATOM 619 C C . LYS A 1 80 ? -4.453 3.389 11.024 1.00 97.38 80 LYS A C 1
ATOM 621 O O . LYS A 1 80 ? -3.406 2.765 10.897 1.00 97.38 80 LYS A O 1
ATOM 626 N N . ASN A 1 81 ? -4.523 4.717 10.945 1.00 96.94 81 ASN A N 1
ATOM 627 C CA . ASN A 1 81 ? -3.322 5.541 10.858 1.00 96.94 81 ASN A CA 1
ATOM 628 C C . ASN A 1 81 ? -2.450 5.295 12.105 1.00 96.94 81 ASN A C 1
ATOM 630 O O . ASN A 1 81 ? -2.945 5.408 13.229 1.00 96.94 81 ASN A O 1
ATOM 634 N N . PHE A 1 82 ? -1.191 4.917 11.878 1.00 97.12 82 PHE A N 1
ATOM 635 C CA . PHE A 1 82 ? -0.244 4.522 12.916 1.00 97.12 82 PHE A CA 1
ATOM 636 C C . PHE A 1 82 ? 0.036 5.660 13.907 1.00 97.12 82 PHE A C 1
ATOM 638 O O . PHE A 1 82 ? 0.029 5.426 15.113 1.00 97.12 82 PHE A O 1
ATOM 645 N N . ASP A 1 83 ? 0.170 6.891 13.406 1.00 95.50 83 ASP A N 1
ATOM 646 C CA . ASP A 1 83 ? 0.526 8.078 14.198 1.00 95.50 83 ASP A CA 1
ATOM 647 C C . ASP A 1 83 ? -0.696 8.823 14.758 1.00 95.50 83 ASP A C 1
ATOM 649 O O . ASP A 1 83 ? -0.566 9.852 15.421 1.00 95.50 83 ASP A O 1
ATOM 653 N N . ALA A 1 84 ? -1.912 8.343 14.479 1.00 93.00 84 ALA A N 1
ATOM 654 C CA . ALA A 1 84 ? -3.118 9.017 14.935 1.00 93.00 84 ALA A CA 1
ATOM 655 C C . ALA A 1 84 ? -3.332 8.843 16.444 1.00 93.00 84 ALA A C 1
ATOM 657 O O . ALA A 1 84 ? -3.390 7.724 16.967 1.00 93.00 84 ALA A O 1
ATOM 658 N N . GLU A 1 85 ? -3.569 9.965 17.126 1.00 91.38 85 GLU A N 1
ATOM 659 C CA . GLU A 1 85 ? -4.009 9.973 18.517 1.00 91.38 85 GLU A CA 1
ATOM 660 C C . GLU A 1 85 ? -5.334 9.218 18.706 1.00 91.38 85 GLU A C 1
ATOM 662 O O . GLU A 1 85 ? -6.129 9.002 17.781 1.00 91.38 85 GLU A O 1
ATOM 667 N N . GLN A 1 86 ? -5.609 8.818 19.949 1.00 88.19 86 GLN A N 1
ATOM 668 C CA . GLN A 1 86 ? -6.860 8.153 20.275 1.00 88.19 86 GLN A CA 1
ATOM 669 C C . GLN A 1 86 ? -8.057 9.090 20.052 1.00 88.19 86 GLN A C 1
ATOM 671 O O . GLN A 1 86 ? -8.290 10.033 20.804 1.00 88.19 86 GLN A O 1
ATOM 676 N N . ALA A 1 87 ? -8.870 8.774 19.045 1.00 88.69 87 ALA A N 1
ATOM 677 C CA . ALA A 1 87 ? -10.057 9.554 18.724 1.00 88.69 87 ALA A CA 1
ATOM 678 C C . ALA A 1 87 ? -11.128 9.486 19.831 1.00 88.69 87 ALA A C 1
ATOM 680 O O . ALA A 1 87 ? -11.514 8.405 20.289 1.00 88.69 87 ALA A O 1
ATOM 681 N N . ASN A 1 88 ? -11.691 10.642 20.198 1.00 91.94 88 ASN A N 1
ATOM 682 C CA . ASN A 1 88 ? -12.869 10.725 21.063 1.00 91.94 88 ASN A CA 1
ATOM 683 C C . ASN A 1 88 ? -14.166 10.598 20.240 1.00 91.94 88 ASN A C 1
ATOM 685 O O . ASN A 1 88 ? -14.794 11.589 19.858 1.00 91.94 88 ASN A O 1
ATOM 689 N N . VAL A 1 89 ? -14.560 9.359 19.939 1.00 94.00 89 VAL A N 1
ATOM 690 C CA . VAL A 1 89 ? -15.734 9.055 19.106 1.00 94.00 89 VAL A CA 1
ATOM 691 C C . VAL A 1 89 ? -17.028 9.128 19.927 1.00 94.00 89 VAL A C 1
ATOM 693 O O . VAL A 1 89 ? -17.237 8.333 20.844 1.00 94.00 89 VAL A O 1
ATOM 696 N N . ARG A 1 90 ? -17.926 10.064 19.580 1.00 94.25 90 ARG A N 1
ATOM 697 C CA . ARG A 1 90 ? -19.212 10.270 20.282 1.00 94.25 90 ARG A CA 1
ATOM 698 C C . ARG A 1 90 ? -20.336 9.342 19.814 1.00 94.25 90 ARG A C 1
ATOM 700 O O . ARG A 1 90 ? -21.145 8.911 20.629 1.00 94.25 90 ARG A O 1
ATOM 707 N N . ASN A 1 91 ? -20.413 9.046 18.515 1.00 95.12 91 ASN A N 1
ATOM 708 C CA . ASN A 1 91 ? -21.451 8.165 17.976 1.00 95.12 91 ASN A CA 1
ATOM 709 C C . ASN A 1 91 ? -21.242 6.731 18.493 1.00 95.12 91 ASN A C 1
ATOM 711 O O . ASN A 1 91 ? -20.162 6.169 18.321 1.00 95.12 91 ASN A O 1
ATOM 715 N N . ALA A 1 92 ? -22.274 6.139 19.100 1.00 94.62 92 ALA A N 1
ATOM 716 C CA . ALA A 1 92 ? -22.169 4.840 19.764 1.00 94.62 92 ALA A CA 1
ATOM 717 C C . ALA A 1 92 ? -21.730 3.703 18.822 1.00 94.62 92 ALA A C 1
ATOM 719 O O . ALA A 1 92 ? -20.842 2.933 19.181 1.00 94.62 92 ALA A O 1
ATOM 720 N N . LYS A 1 93 ? -22.284 3.633 17.601 1.00 94.69 93 LYS A N 1
ATOM 721 C CA . LYS A 1 93 ? -21.916 2.603 16.613 1.00 94.69 93 LYS A CA 1
ATOM 722 C C . LYS A 1 93 ? -20.487 2.788 16.111 1.00 94.69 93 LYS A C 1
ATOM 724 O O . LYS A 1 93 ? -19.720 1.833 16.072 1.00 94.69 93 LYS A O 1
ATOM 729 N N . ALA A 1 94 ? -20.106 4.023 15.785 1.00 95.38 94 ALA A N 1
ATOM 730 C CA . ALA A 1 94 ? -18.741 4.322 15.358 1.00 95.38 94 ALA A CA 1
ATOM 731 C C . ALA A 1 94 ? -17.723 4.024 16.472 1.00 95.38 94 ALA A C 1
ATOM 733 O O . ALA A 1 94 ? -16.638 3.514 16.203 1.00 95.38 94 ALA A O 1
ATOM 734 N N . LYS A 1 95 ? -18.081 4.292 17.735 1.00 96.00 95 LYS A N 1
ATOM 735 C CA . LYS A 1 95 ? -17.248 3.983 18.902 1.00 96.00 95 LYS A CA 1
ATOM 736 C C . LYS A 1 95 ? -17.081 2.476 19.096 1.00 96.00 95 LYS A C 1
ATOM 738 O O . LYS A 1 95 ? -15.968 2.034 19.372 1.00 96.00 95 LYS A O 1
ATOM 743 N N . GLN A 1 96 ? -18.155 1.700 18.928 1.00 96.06 96 GLN A N 1
ATOM 744 C CA . GLN A 1 96 ? -18.101 0.237 18.955 1.00 96.06 96 GLN A CA 1
ATOM 745 C C . GLN A 1 96 ? -17.162 -0.288 17.865 1.00 96.06 96 GLN A C 1
ATOM 747 O O . GLN A 1 96 ? -16.203 -0.984 18.186 1.00 96.06 96 GLN A O 1
ATOM 752 N N . LEU A 1 97 ? -17.366 0.120 16.610 1.00 97.19 97 LEU A N 1
ATOM 753 C CA . LEU A 1 97 ? -16.524 -0.309 15.493 1.00 97.19 97 LEU A CA 1
ATOM 754 C C . LEU A 1 97 ? -15.050 0.065 15.710 1.00 97.19 97 LEU A C 1
ATOM 756 O O . LEU A 1 97 ? -14.165 -0.769 15.531 1.00 97.19 97 LEU A O 1
ATOM 760 N N . TYR A 1 98 ? -14.775 1.297 16.147 1.00 96.56 98 TYR A N 1
ATOM 761 C CA . TYR A 1 98 ? -13.418 1.749 16.459 1.00 96.56 98 TYR A CA 1
ATOM 762 C C . TYR A 1 98 ? -12.767 0.907 17.567 1.00 96.56 98 TYR A C 1
ATOM 764 O O . TYR A 1 98 ? -11.580 0.578 17.483 1.00 96.56 98 TYR A O 1
ATOM 772 N N . SER A 1 99 ? -13.538 0.510 18.586 1.00 96.38 99 SER A N 1
ATOM 773 C CA . SER A 1 99 ? -13.073 -0.393 19.641 1.00 96.38 99 SER A CA 1
ATOM 774 C C . SER A 1 99 ? -12.781 -1.794 19.103 1.00 96.38 99 SER A C 1
ATOM 776 O O . SER A 1 99 ? -11.719 -2.336 19.414 1.00 96.38 99 SER A O 1
ATOM 778 N N . THR A 1 100 ? -13.652 -2.351 18.256 1.00 98.00 100 THR A N 1
ATOM 779 C CA . THR A 1 100 ? -13.436 -3.648 17.597 1.00 98.00 100 THR A CA 1
ATOM 780 C C . THR A 1 100 ? -12.174 -3.626 16.739 1.00 98.00 100 THR A C 1
ATOM 782 O O . THR A 1 100 ? -11.342 -4.524 16.870 1.00 98.00 100 THR A O 1
ATOM 785 N N . ILE A 1 101 ? -11.974 -2.585 15.927 1.00 97.94 101 ILE A N 1
ATOM 786 C CA . ILE A 1 101 ? -10.769 -2.423 15.099 1.00 97.94 101 ILE A CA 1
ATOM 787 C C . ILE A 1 101 ? -9.519 -2.343 15.980 1.00 97.94 101 ILE A C 1
ATOM 789 O O . ILE A 1 101 ? -8.563 -3.089 15.773 1.00 97.94 101 ILE A O 1
ATOM 793 N N . THR A 1 102 ? -9.541 -1.487 17.005 1.00 96.69 102 THR A N 1
ATOM 794 C CA . THR A 1 102 ? -8.394 -1.294 17.907 1.00 96.69 102 THR A CA 1
ATOM 795 C C . THR A 1 102 ? -8.034 -2.584 18.644 1.00 96.69 102 THR A C 1
ATOM 797 O O . THR A 1 102 ? -6.856 -2.901 18.767 1.00 96.69 102 THR A O 1
ATOM 800 N N . LYS A 1 103 ? -9.030 -3.351 19.104 1.00 97.88 103 LYS A N 1
ATOM 801 C CA . LYS A 1 103 ? -8.820 -4.598 19.850 1.00 97.88 103 LYS A CA 1
ATOM 802 C C . LYS A 1 103 ? -8.289 -5.739 18.979 1.00 97.88 103 LYS A C 1
ATOM 804 O O . LYS A 1 103 ? -7.476 -6.518 19.461 1.00 97.88 103 LYS A O 1
ATOM 809 N N . ASN A 1 104 ? -8.790 -5.879 17.751 1.00 98.44 104 ASN A N 1
ATOM 810 C CA . ASN A 1 104 ? -8.507 -7.055 16.920 1.00 98.44 104 ASN A CA 1
ATOM 811 C C . ASN A 1 104 ? -7.365 -6.840 15.921 1.00 98.44 104 ASN A C 1
ATOM 813 O O . ASN A 1 104 ? -6.702 -7.805 15.555 1.00 98.44 104 ASN A O 1
ATOM 817 N N . PHE A 1 105 ? -7.136 -5.602 15.479 1.00 98.38 105 PHE A N 1
ATOM 818 C CA . PHE A 1 105 ? -6.149 -5.296 14.439 1.00 98.38 105 PHE A CA 1
ATOM 819 C C . PHE A 1 105 ? -5.096 -4.287 14.904 1.00 98.38 105 PHE A C 1
ATOM 821 O O . PHE A 1 105 ? -3.966 -4.317 14.423 1.00 98.38 105 PHE A O 1
ATOM 828 N N . GLY A 1 106 ? -5.433 -3.399 15.846 1.00 97.12 106 GLY A N 1
ATOM 829 C CA . GLY A 1 106 ? -4.540 -2.313 16.242 1.00 97.12 106 GLY A CA 1
ATOM 830 C C . GLY A 1 106 ? -4.240 -1.408 15.044 1.00 97.12 106 GLY A C 1
ATOM 831 O O . GLY A 1 106 ? -5.140 -0.738 14.537 1.00 97.12 106 GLY A O 1
ATOM 832 N N . THR A 1 107 ? -2.983 -1.398 14.601 1.00 98.06 107 THR A N 1
ATOM 833 C CA . THR A 1 107 ? -2.498 -0.677 13.410 1.00 98.06 107 THR A CA 1
ATOM 834 C C . THR A 1 107 ? -2.287 -1.579 12.193 1.00 98.06 107 THR A C 1
ATOM 836 O O . THR A 1 107 ? -1.905 -1.089 11.135 1.00 98.06 107 THR A O 1
ATOM 839 N N . LEU A 1 108 ? -2.554 -2.883 12.301 1.00 98.69 108 LEU A N 1
ATOM 840 C CA . LEU A 1 108 ? -2.542 -3.779 11.148 1.00 98.69 108 LEU A CA 1
ATOM 841 C C . LEU A 1 108 ? -3.718 -3.467 10.214 1.00 98.69 108 LEU A C 1
ATOM 843 O O . LEU A 1 108 ? -4.812 -3.100 10.655 1.00 98.69 108 LEU A O 1
ATOM 847 N N . ALA A 1 109 ? -3.494 -3.641 8.912 1.00 98.62 109 ALA A N 1
ATOM 848 C CA . ALA A 1 109 ? -4.554 -3.543 7.920 1.00 98.62 109 ALA A CA 1
ATOM 849 C C . ALA A 1 109 ? -5.606 -4.644 8.129 1.00 98.62 109 ALA A C 1
ATOM 851 O O . ALA A 1 109 ? -5.301 -5.746 8.583 1.00 98.62 109 ALA A O 1
ATOM 852 N N . PHE A 1 110 ? -6.847 -4.349 7.764 1.00 98.75 110 PHE A N 1
ATOM 853 C CA . PHE A 1 110 ? -7.976 -5.267 7.816 1.00 98.75 110 PHE A CA 1
ATOM 854 C C . PHE A 1 110 ? -8.896 -5.063 6.610 1.00 98.75 110 PHE A C 1
ATOM 856 O O . PHE A 1 110 ? -8.727 -4.143 5.807 1.00 98.75 110 PHE A O 1
ATOM 863 N N . CYS A 1 111 ? -9.897 -5.933 6.475 1.00 98.50 111 CYS A N 1
ATOM 864 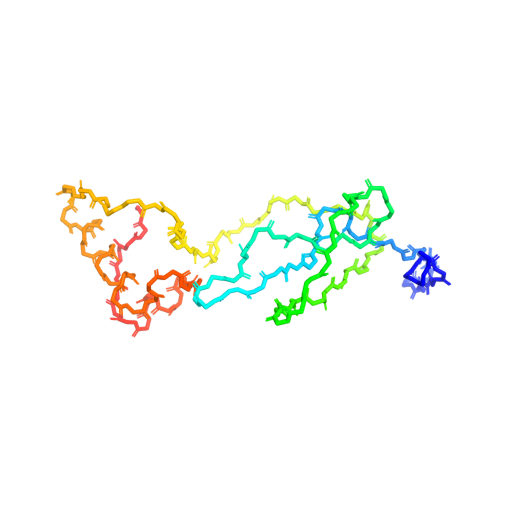C CA . CYS A 1 111 ? -10.909 -5.813 5.432 1.00 98.50 111 CYS A CA 1
ATOM 865 C C . CYS A 1 111 ? -12.324 -6.038 5.973 1.00 98.50 111 CYS A C 1
ATOM 867 O O . CYS A 1 111 ? -12.502 -6.594 7.059 1.00 98.50 111 CYS A O 1
ATOM 869 N N . ARG A 1 112 ? -13.341 -5.651 5.191 1.00 98.00 112 ARG A N 1
ATOM 870 C CA . ARG A 1 112 ? -14.769 -5.804 5.547 1.00 98.00 112 ARG A CA 1
ATOM 871 C C . ARG A 1 112 ? -15.129 -7.232 5.976 1.00 98.00 112 ARG A C 1
ATOM 873 O O . ARG A 1 112 ? -15.689 -7.431 7.045 1.00 98.00 112 ARG A O 1
ATOM 880 N N . ARG A 1 113 ? -14.653 -8.235 5.228 1.00 98.44 113 ARG A N 1
ATOM 881 C CA . ARG A 1 113 ? -14.874 -9.663 5.533 1.00 98.44 113 ARG A CA 1
ATOM 882 C C . ARG A 1 113 ? -14.365 -10.081 6.914 1.00 98.44 113 ARG A C 1
ATOM 884 O O . ARG A 1 113 ? -14.866 -11.046 7.488 1.00 98.44 113 ARG A O 1
ATOM 891 N N . TRP A 1 114 ? -13.336 -9.416 7.439 1.00 98.62 114 TRP A N 1
ATOM 892 C CA . TRP A 1 114 ? -12.820 -9.715 8.776 1.00 98.62 114 TRP A CA 1
ATOM 893 C C . TRP A 1 114 ? -13.712 -9.126 9.865 1.00 98.62 114 TRP A C 1
ATOM 895 O O . TRP A 1 114 ? -13.901 -9.778 10.885 1.00 98.62 114 TRP A O 1
ATOM 905 N N . LEU A 1 115 ? -14.318 -7.960 9.628 1.00 98.44 115 LEU A N 1
ATOM 906 C CA . LEU A 1 115 ? -15.356 -7.414 10.505 1.00 98.44 115 LEU A CA 1
ATOM 907 C C . LEU A 1 115 ? -16.604 -8.306 10.497 1.00 98.44 115 LEU A C 1
ATOM 909 O O . LEU A 1 115 ? -17.097 -8.657 11.567 1.00 98.44 115 LEU A O 1
ATOM 913 N N . ASP A 1 116 ? -17.038 -8.763 9.318 1.00 98.00 116 ASP A N 1
ATOM 914 C CA . ASP A 1 116 ? -18.174 -9.689 9.188 1.00 98.00 116 ASP A CA 1
ATOM 915 C C . ASP A 1 116 ? -17.941 -10.974 9.999 1.00 98.00 116 ASP A C 1
ATOM 917 O O . ASP A 1 116 ? -18.816 -11.437 10.728 1.00 98.00 116 ASP A O 1
ATOM 921 N N . ARG A 1 117 ? -16.723 -11.533 9.935 1.00 98.38 117 ARG A N 1
ATOM 922 C CA . ARG A 1 117 ? -16.330 -12.728 10.703 1.00 98.38 117 ARG A CA 1
ATOM 923 C C . ARG A 1 117 ? -16.342 -12.498 12.217 1.00 98.38 117 ARG A C 1
ATOM 925 O O . ARG A 1 117 ? -16.584 -13.442 12.962 1.00 98.38 117 ARG A O 1
ATOM 932 N N . LEU A 1 118 ? -16.079 -11.272 12.668 1.00 98.19 118 LEU A N 1
ATOM 933 C CA . LEU A 1 118 ? -16.174 -10.881 14.078 1.00 98.19 118 LEU A CA 1
ATOM 934 C C . LEU A 1 118 ? -17.625 -10.636 14.529 1.00 98.19 118 LEU A C 1
ATOM 936 O O . LEU A 1 118 ? -17.854 -10.373 15.708 1.00 98.19 118 LEU A O 1
ATOM 940 N N . GLY A 1 119 ? -18.600 -10.737 13.620 1.00 97.44 119 GLY A N 1
ATOM 941 C CA . GLY A 1 119 ? -20.017 -10.517 13.899 1.00 97.44 119 GLY A CA 1
ATOM 942 C C . GLY A 1 119 ? -20.445 -9.050 13.838 1.00 97.44 119 GLY A C 1
ATOM 943 O O . GLY A 1 119 ? -21.581 -8.735 14.198 1.00 97.44 119 GLY A O 1
ATOM 944 N N . GLU A 1 120 ? -19.574 -8.146 13.380 1.00 97.38 120 GLU A N 1
ATOM 945 C CA . GLU A 1 120 ? -19.968 -6.763 13.117 1.00 97.38 120 GLU A CA 1
ATOM 946 C C . GLU A 1 120 ? -20.960 -6.721 11.949 1.00 97.38 120 GLU A C 1
ATOM 948 O O . GLU A 1 120 ? -20.804 -7.400 10.937 1.00 97.38 120 GLU A O 1
ATOM 953 N N . SER A 1 121 ? -21.995 -5.895 12.073 1.00 95.19 121 SER A N 1
ATOM 954 C CA . SER A 1 121 ? -22.995 -5.694 11.022 1.00 95.19 121 SER A CA 1
ATOM 955 C C . SER A 1 121 ? -23.481 -4.249 11.024 1.00 95.19 121 SER A C 1
ATOM 957 O O . SER A 1 121 ? -23.378 -3.555 12.035 1.00 95.19 121 SER A O 1
ATOM 959 N N . LYS A 1 122 ? -24.010 -3.773 9.886 1.00 93.38 122 LYS A N 1
ATOM 960 C CA . LYS A 1 122 ? -24.482 -2.379 9.723 1.00 93.38 122 LYS A CA 1
ATOM 961 C C . LYS A 1 122 ? -23.416 -1.340 10.128 1.00 93.38 122 LYS A C 1
ATOM 963 O O . LYS A 1 122 ? -23.736 -0.327 10.751 1.00 93.38 122 LYS A O 1
ATOM 968 N N . TYR A 1 123 ? -22.152 -1.653 9.828 1.00 93.94 123 TYR A N 1
ATOM 969 C CA . TYR A 1 123 ? -20.986 -0.809 10.105 1.00 93.94 123 TYR A CA 1
ATOM 970 C C . TYR A 1 123 ? -20.619 0.102 8.924 1.00 93.94 123 TYR A C 1
ATOM 972 O O . TYR A 1 123 ? -19.864 1.056 9.097 1.00 93.94 123 TYR A O 1
ATOM 980 N N . LEU A 1 124 ? -21.152 -0.191 7.735 1.00 88.12 124 LEU A N 1
ATOM 981 C CA . LEU A 1 124 ? -21.201 0.740 6.613 1.00 88.12 124 LEU A CA 1
ATOM 982 C C . LEU A 1 124 ? -22.434 1.640 6.788 1.00 88.12 124 LEU A C 1
ATOM 984 O O . LEU A 1 124 ? -23.430 1.184 7.355 1.00 88.12 124 LEU A O 1
ATOM 988 N N . LEU A 1 125 ? -22.313 2.903 6.361 1.00 66.31 125 LEU A N 1
ATOM 989 C CA . LEU A 1 125 ? -23.372 3.920 6.421 1.00 66.31 125 LEU A CA 1
ATOM 990 C C . LEU A 1 125 ?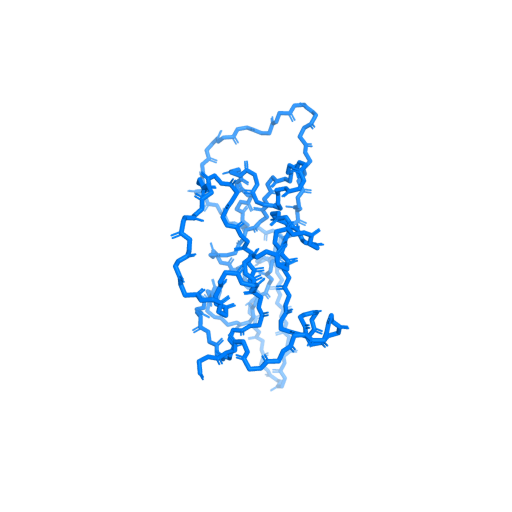 -24.699 3.411 5.844 1.00 66.31 125 LEU A C 1
ATOM 992 O O . LEU A 1 125 ? -24.666 2.834 4.735 1.00 66.31 125 LEU A O 1
#

Sequence (125 aa):
EVMESHELELDGKLYPIKSIRNLQGHLIGQYHIHAGKSVPIVKGGEATRMEEGEIYAIETFGSTGKGVVHDDMEVSHYMKNFDAEQANVRNAKAKQLYSTITKNFGTLAFCRRWLDRLGESKYLL

InterPro domains:
  IPR036005 Creatinase/aminopeptidase-like [SSF55920] (1-71)
  IPR036388 Winged helix-like DNA-binding domain superfamily [G3DSA:1.10.10.10] (67-125)
  IPR036390 Winged helix DNA-binding domain superfamily [SSF46785] (70-124)
  IPR050247 Methionine Aminopeptidase Type 2 [PTHR45777] (1-124)

pLDDT: mean 96.96, std 3.5, range [66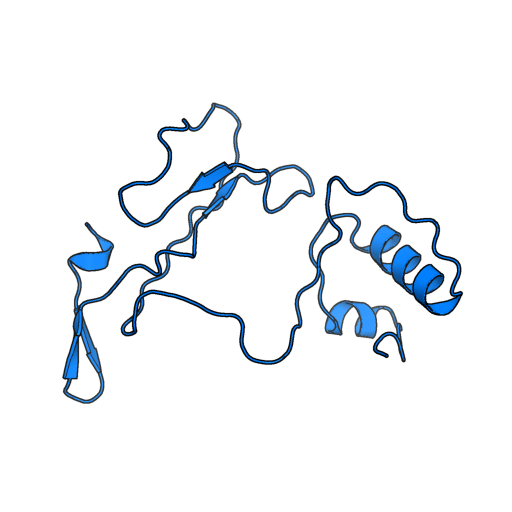.31, 98.81]